Protein AF-A0A6J4QP36-F1 (afdb_monomer_lite)

Foldseek 3Di:
DVVCLCLDPNVQLVCQVVQDAGPDPPRDHHPPDDHPVVDPDDDDDPVVCVVCVVVVVVVVVVVVVVD

Organism: NCBI:txid349277

Structure (mmCIF, N/CA/C/O backbone):
data_AF-A0A6J4QP36-F1
#
_entry.id   AF-A0A6J4QP36-F1
#
loop_
_atom_site.group_PDB
_atom_site.id
_atom_site.type_symbol
_atom_site.label_atom_id
_atom_site.label_alt_id
_atom_site.label_comp_id
_atom_site.label_asym_id
_atom_site.label_entity_id
_atom_site.label_seq_id
_atom_site.pdbx_PDB_ins_code
_atom_site.Cartn_x
_atom_site.Cartn_y
_atom_site.Cartn_z
_atom_site.occupancy
_atom_site.B_iso_or_equiv
_atom_site.auth_seq_id
_atom_site.auth_comp_id
_atom_site.auth_asym_id
_atom_site.auth_atom_id
_atom_site.pdbx_PDB_model_num
ATOM 1 N N . ALA A 1 1 ? 9.267 13.274 -10.733 1.00 89.12 1 ALA A N 1
ATOM 2 C CA . ALA A 1 1 ? 10.579 12.642 -10.483 1.00 89.12 1 ALA A CA 1
ATOM 3 C C . ALA A 1 1 ? 10.484 11.525 -9.443 1.00 89.12 1 ALA A C 1
ATOM 5 O O . ALA A 1 1 ? 10.641 10.376 -9.819 1.00 89.12 1 ALA A O 1
ATOM 6 N N . PHE A 1 2 ? 10.198 11.811 -8.163 1.00 95.50 2 PHE A N 1
ATOM 7 C CA . PHE A 1 2 ? 10.145 10.756 -7.133 1.00 95.50 2 PHE A CA 1
ATOM 8 C C . PHE A 1 2 ? 8.935 9.817 -7.271 1.00 95.50 2 PHE A C 1
ATOM 10 O O . PHE A 1 2 ? 9.111 8.607 -7.275 1.00 95.50 2 PHE A O 1
ATOM 17 N N . ALA A 1 3 ? 7.724 10.357 -7.454 1.00 95.19 3 ALA A N 1
ATOM 18 C CA . ALA A 1 3 ? 6.534 9.529 -7.687 1.00 95.19 3 ALA A CA 1
ATOM 19 C C . ALA A 1 3 ? 6.684 8.650 -8.942 1.00 95.19 3 ALA A C 1
ATOM 21 O O . ALA A 1 3 ? 6.367 7.467 -8.901 1.00 95.19 3 ALA A O 1
ATOM 22 N N . ASP A 1 4 ? 7.254 9.208 -10.016 1.00 95.19 4 ASP A N 1
ATOM 23 C CA . ASP A 1 4 ? 7.547 8.459 -11.245 1.00 95.19 4 ASP A C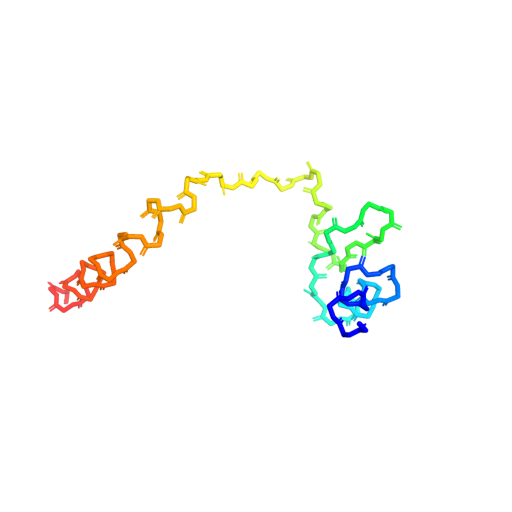A 1
ATOM 24 C C . ASP A 1 4 ? 8.535 7.315 -10.993 1.00 95.19 4 ASP A C 1
ATOM 26 O O . ASP A 1 4 ? 8.362 6.225 -11.526 1.00 95.19 4 ASP A O 1
ATOM 30 N N . PHE A 1 5 ? 9.548 7.537 -10.146 1.00 95.69 5 PHE A N 1
ATOM 31 C CA . PHE A 1 5 ? 10.476 6.487 -9.734 1.00 95.69 5 PHE A CA 1
ATOM 32 C C . PHE A 1 5 ? 9.760 5.377 -8.956 1.00 95.69 5 PHE A C 1
ATOM 34 O O . PHE A 1 5 ? 9.954 4.209 -9.281 1.00 95.69 5 PHE A O 1
ATOM 41 N N . LEU A 1 6 ? 8.884 5.713 -7.999 1.00 94.56 6 LEU A N 1
ATOM 42 C CA . LEU A 1 6 ? 8.135 4.717 -7.218 1.00 94.56 6 LEU A CA 1
ATOM 43 C C . LEU A 1 6 ? 7.309 3.768 -8.099 1.00 94.56 6 LEU A C 1
ATOM 45 O O . LEU A 1 6 ? 7.216 2.583 -7.791 1.00 94.56 6 LEU A O 1
ATOM 49 N N . VAL A 1 7 ? 6.724 4.269 -9.192 1.00 93.56 7 VAL A N 1
ATOM 50 C CA . VAL A 1 7 ? 5.911 3.461 -10.123 1.00 93.56 7 VAL A CA 1
ATOM 51 C C . VAL A 1 7 ? 6.708 2.910 -11.311 1.00 93.56 7 VAL A C 1
ATOM 53 O O . VAL A 1 7 ? 6.157 2.205 -12.154 1.00 93.56 7 VAL A O 1
ATOM 56 N N . SER A 1 8 ? 8.001 3.225 -11.403 1.00 95.25 8 SER A N 1
ATOM 57 C CA . SER A 1 8 ? 8.888 2.693 -12.437 1.00 95.25 8 SER A CA 1
ATOM 58 C C . SER A 1 8 ? 9.279 1.243 -12.146 1.00 95.25 8 SER A C 1
ATOM 60 O O . SER A 1 8 ? 9.274 0.806 -10.997 1.00 95.25 8 SER A O 1
ATOM 62 N N . ARG A 1 9 ? 9.700 0.505 -13.181 1.00 95.81 9 ARG A N 1
ATOM 63 C CA . ARG A 1 9 ? 10.247 -0.852 -13.018 1.00 95.81 9 ARG A CA 1
ATOM 64 C C . ARG A 1 9 ? 11.413 -0.889 -12.024 1.00 95.81 9 ARG A C 1
ATOM 66 O O . ARG A 1 9 ? 11.413 -1.731 -11.139 1.00 95.81 9 ARG A O 1
ATOM 73 N N . GLU A 1 10 ? 12.350 0.050 -12.137 1.00 96.19 10 GLU A N 1
ATOM 74 C CA . GLU A 1 10 ? 13.521 0.133 -11.255 1.00 96.19 10 GLU A CA 1
ATOM 75 C C . GLU A 1 10 ? 13.117 0.334 -9.785 1.00 96.19 10 GLU A C 1
ATOM 77 O O . GLU A 1 10 ? 13.613 -0.355 -8.895 1.00 96.19 10 GLU A O 1
ATOM 82 N N . GLY A 1 11 ? 12.167 1.236 -9.521 1.00 96.69 11 GLY A N 1
ATOM 83 C CA . GLY A 1 11 ? 11.660 1.458 -8.166 1.00 96.69 11 GLY A CA 1
ATOM 84 C C . GLY A 1 11 ? 10.945 0.235 -7.588 1.00 96.69 11 GLY A C 1
ATOM 85 O O . GLY A 1 11 ? 11.068 -0.044 -6.396 1.00 96.69 11 GLY A O 1
ATOM 86 N N . GLN A 1 12 ? 10.240 -0.522 -8.427 1.00 96.94 12 GLN A N 1
ATOM 87 C CA . GLN A 1 12 ? 9.532 -1.739 -8.027 1.00 96.94 12 GLN A CA 1
ATOM 88 C C . GLN A 1 12 ? 10.487 -2.914 -7.776 1.00 96.94 12 GLN A C 1
ATOM 90 O O . GLN A 1 12 ? 10.306 -3.636 -6.801 1.00 96.94 12 GLN A O 1
ATOM 95 N N . GLU A 1 13 ? 11.543 -3.067 -8.579 1.00 96.44 13 GLU A N 1
ATOM 96 C CA . GLU A 1 13 ? 12.621 -4.038 -8.331 1.00 96.44 13 GLU A CA 1
ATOM 97 C C . GLU A 1 13 ? 13.346 -3.731 -7.007 1.00 96.44 13 GLU A C 1
ATOM 99 O O . GLU A 1 13 ? 13.598 -4.628 -6.197 1.00 96.44 13 GLU A O 1
ATOM 104 N N . LEU A 1 14 ? 13.604 -2.447 -6.724 1.00 96.69 14 LEU A N 1
ATOM 105 C CA . LEU A 1 14 ? 14.148 -2.014 -5.436 1.00 96.69 14 LEU A CA 1
ATOM 106 C C . LEU A 1 14 ? 13.187 -2.318 -4.273 1.00 96.69 14 LEU A C 1
ATOM 108 O O . LEU A 1 14 ? 13.629 -2.755 -3.209 1.00 96.69 14 LEU A O 1
ATOM 112 N N . ALA A 1 15 ? 11.882 -2.109 -4.443 1.00 95.44 15 ALA A N 1
ATOM 113 C CA . ALA A 1 15 ? 10.885 -2.444 -3.426 1.00 95.44 15 ALA A CA 1
ATOM 114 C C . ALA A 1 15 ? 10.814 -3.963 -3.164 1.00 95.44 15 ALA A C 1
ATOM 116 O O . ALA A 1 15 ? 10.818 -4.377 -2.002 1.00 95.44 15 ALA A O 1
ATOM 117 N N . ALA A 1 16 ? 10.855 -4.789 -4.216 1.00 95.62 16 ALA A N 1
ATOM 118 C CA . ALA A 1 16 ? 10.883 -6.251 -4.119 1.00 95.62 16 ALA A CA 1
ATOM 119 C C . ALA A 1 16 ? 12.076 -6.749 -3.293 1.00 95.62 16 ALA A C 1
ATOM 121 O O . ALA A 1 16 ? 11.911 -7.562 -2.384 1.00 95.62 16 ALA A O 1
ATOM 122 N N . SER A 1 17 ? 13.269 -6.183 -3.516 1.00 95.88 17 SER A N 1
ATOM 123 C CA . SER A 1 17 ? 14.464 -6.514 -2.720 1.00 95.88 17 SER A CA 1
ATOM 124 C C . SER A 1 17 ? 14.345 -6.166 -1.227 1.00 95.88 17 SER A C 1
ATOM 126 O O . SER A 1 17 ? 15.107 -6.672 -0.406 1.00 95.88 17 SER A O 1
ATOM 128 N N . GLN A 1 18 ? 13.373 -5.325 -0.865 1.00 96.12 18 GLN A N 1
ATOM 129 C CA . GLN A 1 18 ? 13.053 -4.936 0.509 1.00 96.12 18 GLN A CA 1
ATOM 130 C C . GLN A 1 18 ? 11.828 -5.683 1.064 1.00 96.12 18 GLN A C 1
ATOM 132 O O . GLN A 1 18 ? 11.311 -5.304 2.112 1.00 96.12 18 GLN A O 1
ATOM 137 N N . ASN A 1 19 ? 11.393 -6.758 0.401 1.00 95.19 19 ASN A N 1
ATOM 138 C CA . ASN A 1 19 ? 10.231 -7.580 0.748 1.00 95.19 19 ASN A CA 1
ATOM 139 C C . ASN A 1 19 ? 8.860 -6.902 0.555 1.00 95.19 19 ASN A C 1
ATOM 141 O O . ASN A 1 19 ? 7.882 -7.315 1.177 1.00 95.19 19 ASN A O 1
ATOM 145 N N . TYR A 1 20 ? 8.754 -5.898 -0.320 1.00 94.69 20 TYR A N 1
ATOM 146 C CA . TYR A 1 20 ? 7.454 -5.378 -0.757 1.00 94.69 20 TYR A CA 1
ATOM 147 C C . TYR A 1 20 ? 6.967 -6.105 -2.010 1.00 94.69 20 TYR A C 1
ATOM 149 O O . TYR A 1 20 ? 7.739 -6.318 -2.940 1.00 94.69 20 TYR A O 1
ATOM 157 N N . VAL A 1 21 ? 5.676 -6.443 -2.059 1.00 94.31 21 VAL A N 1
ATOM 158 C CA . VAL A 1 21 ? 5.054 -7.010 -3.265 1.00 94.31 21 VAL A CA 1
ATOM 159 C C . VAL A 1 21 ? 4.926 -5.913 -4.334 1.00 94.31 21 VAL A C 1
ATOM 161 O O . VAL A 1 21 ? 4.308 -4.879 -4.058 1.00 94.31 21 VAL A O 1
ATOM 164 N N . PRO A 1 22 ? 5.495 -6.102 -5.537 1.00 94.50 22 PRO A N 1
ATOM 165 C CA . PRO A 1 22 ? 5.381 -5.139 -6.625 1.00 94.50 22 PRO A CA 1
ATOM 166 C C . PRO A 1 22 ? 3.948 -4.982 -7.134 1.00 94.50 22 PRO A C 1
ATOM 168 O O . PRO A 1 22 ? 3.185 -5.943 -7.197 1.00 94.50 22 PRO A O 1
ATOM 171 N N . ILE A 1 23 ? 3.608 -3.773 -7.583 1.00 91.25 23 ILE A N 1
ATOM 172 C CA . ILE A 1 23 ? 2.319 -3.473 -8.231 1.00 91.25 23 ILE A CA 1
ATOM 173 C C . ILE A 1 23 ? 2.417 -3.398 -9.762 1.00 91.25 23 ILE A C 1
ATOM 175 O O . ILE A 1 23 ? 1.408 -3.252 -10.450 1.00 91.25 23 ILE A O 1
ATOM 179 N N . VAL A 1 24 ? 3.637 -3.444 -10.306 1.00 87.56 24 VAL A N 1
ATOM 180 C CA . VAL A 1 24 ? 3.889 -3.378 -11.750 1.00 87.56 24 VAL A CA 1
ATOM 181 C C . VAL A 1 24 ? 4.025 -4.796 -12.314 1.00 87.56 24 VAL A C 1
ATOM 183 O O . VAL A 1 24 ? 4.874 -5.549 -11.837 1.00 87.56 24 VAL A O 1
ATOM 186 N N . PRO A 1 25 ? 3.259 -5.160 -13.363 1.00 84.56 25 PRO A N 1
ATOM 187 C CA . PRO A 1 25 ? 3.371 -6.469 -13.998 1.00 84.56 25 PRO A CA 1
ATOM 188 C C . PRO A 1 25 ? 4.786 -6.776 -14.509 1.00 84.56 25 PRO A C 1
ATOM 190 O O . PRO A 1 25 ? 5.440 -5.936 -15.137 1.00 84.56 25 PRO A O 1
ATOM 193 N N . GLY A 1 26 ? 5.232 -8.015 -14.299 1.00 85.12 26 GLY A N 1
ATOM 194 C CA . GLY A 1 26 ? 6.530 -8.502 -14.773 1.00 85.12 26 GLY A CA 1
ATOM 195 C C . GLY A 1 26 ? 7.728 -8.101 -13.908 1.00 85.12 26 GLY A C 1
ATOM 196 O O . GLY A 1 26 ? 8.858 -8.176 -14.397 1.00 85.12 26 GLY A O 1
ATOM 197 N N . VAL A 1 27 ? 7.489 -7.658 -12.669 1.00 92.81 27 VAL A N 1
ATOM 198 C CA . VAL A 1 27 ? 8.487 -7.621 -11.592 1.00 92.81 27 VAL A CA 1
ATOM 199 C C . VAL A 1 27 ? 8.160 -8.760 -10.629 1.00 92.81 27 VAL A C 1
ATOM 201 O O . VAL A 1 27 ? 7.03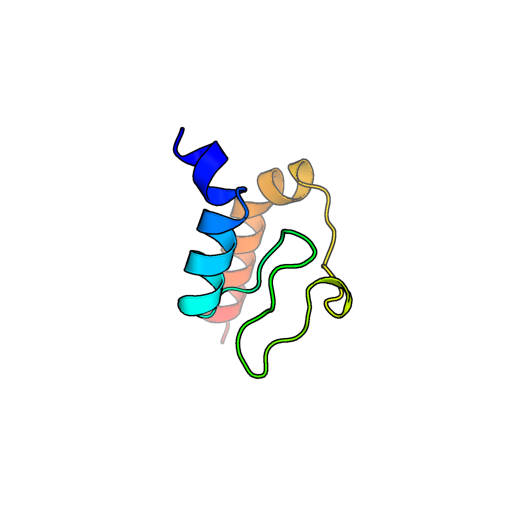2 -8.847 -10.149 1.00 92.81 27 VAL A O 1
ATOM 204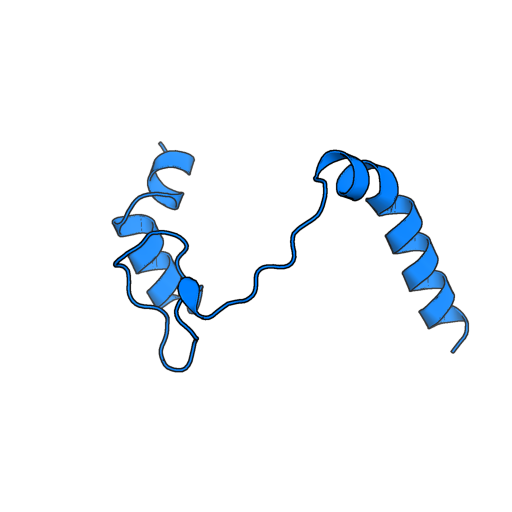 N N . GLU A 1 28 ? 9.131 -9.637 -10.385 1.00 93.31 28 GLU A N 1
ATOM 205 C CA . GLU A 1 28 ? 8.947 -10.801 -9.513 1.00 93.31 28 GLU A CA 1
ATOM 206 C C . GLU A 1 28 ? 8.721 -10.373 -8.052 1.00 93.31 28 GLU A C 1
ATOM 208 O O . GLU A 1 28 ? 9.394 -9.450 -7.572 1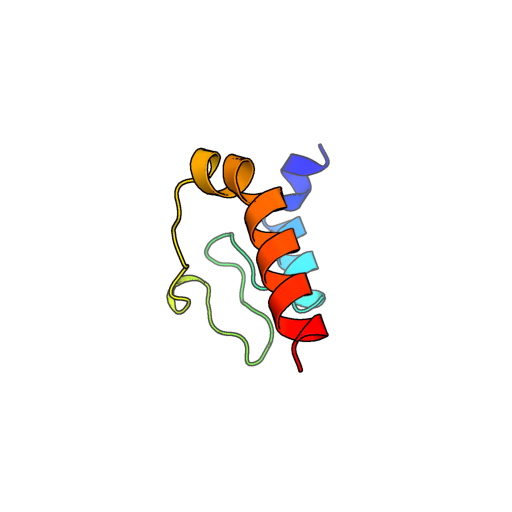.00 93.31 28 GLU A O 1
ATOM 213 N N . PRO A 1 29 ? 7.794 -11.024 -7.328 1.00 94.50 29 PRO A N 1
ATOM 214 C CA . PRO A 1 29 ? 7.604 -10.773 -5.910 1.00 94.50 29 PRO A CA 1
ATOM 215 C C . PRO A 1 29 ? 8.784 -11.314 -5.079 1.00 94.50 29 PRO A C 1
ATOM 217 O O . PRO A 1 29 ? 9.596 -12.109 -5.564 1.00 94.50 29 PRO A O 1
ATOM 220 N N . PRO A 1 30 ? 8.886 -10.906 -3.802 1.00 95.25 30 PRO A N 1
ATOM 221 C CA . PRO A 1 30 ? 9.822 -11.507 -2.857 1.00 95.25 30 PRO A CA 1
ATOM 222 C C . PRO A 1 30 ? 9.617 -13.022 -2.719 1.00 95.25 30 PRO A C 1
ATOM 224 O O . PRO A 1 30 ? 8.513 -13.534 -2.905 1.00 95.25 30 PRO A O 1
ATOM 227 N N . GLU A 1 31 ? 10.668 -13.744 -2.324 1.00 93.44 31 GLU A N 1
ATOM 228 C CA . GLU A 1 31 ? 10.587 -15.192 -2.113 1.00 93.44 31 GLU A CA 1
ATOM 229 C C . GLU A 1 31 ? 9.486 -15.550 -1.098 1.00 93.44 31 GLU A C 1
ATOM 231 O O . GLU A 1 31 ? 9.440 -15.023 0.014 1.00 93.44 31 GLU A O 1
ATOM 236 N N . GLY A 1 32 ? 8.587 -16.457 -1.492 1.00 92.62 32 GLY A N 1
ATOM 237 C CA . GLY A 1 32 ? 7.473 -16.916 -0.658 1.00 92.62 32 GLY A CA 1
ATOM 238 C C . GLY A 1 32 ? 6.265 -15.976 -0.606 1.00 92.62 32 GLY A C 1
ATOM 239 O O . GLY A 1 32 ? 5.255 -16.347 -0.006 1.00 92.62 32 GLY A O 1
ATOM 240 N N . ALA A 1 33 ? 6.329 -14.798 -1.232 1.00 93.88 33 ALA A N 1
ATOM 241 C CA . ALA A 1 33 ? 5.172 -13.929 -1.405 1.00 93.88 33 ALA A CA 1
ATOM 242 C C . ALA A 1 33 ? 4.387 -14.309 -2.678 1.00 93.88 33 ALA A C 1
ATOM 244 O O . ALA A 1 33 ? 4.998 -14.710 -3.671 1.00 93.88 33 ALA A O 1
ATOM 245 N N . PRO A 1 34 ? 3.048 -14.179 -2.671 1.00 91.88 34 PRO A N 1
ATOM 246 C CA . PRO A 1 34 ? 2.248 -14.357 -3.875 1.00 91.88 34 PRO A CA 1
ATOM 247 C C . PRO A 1 34 ? 2.551 -13.257 -4.898 1.00 91.88 34 PRO A C 1
ATOM 249 O O . PRO A 1 34 ? 2.926 -12.132 -4.549 1.00 91.88 34 PRO A O 1
ATOM 252 N N . SER A 1 35 ? 2.337 -13.580 -6.165 1.00 90.25 35 SER A N 1
ATOM 253 C CA . SER A 1 35 ? 2.248 -12.585 -7.231 1.00 90.25 35 SER A CA 1
ATOM 254 C C . SER A 1 35 ? 0.992 -11.722 -7.062 1.00 90.25 35 SER A C 1
ATOM 256 O O . SER A 1 35 ? 0.031 -12.116 -6.402 1.00 90.25 35 SER A O 1
ATOM 258 N N . LEU A 1 36 ? 0.993 -10.511 -7.630 1.00 88.31 36 LEU A N 1
ATOM 259 C CA . LEU A 1 36 ? -0.117 -9.565 -7.455 1.00 88.31 36 LEU A CA 1
ATOM 260 C C . LEU A 1 36 ? -1.464 -10.139 -7.925 1.00 88.31 36 LEU A C 1
ATOM 262 O O . LEU A 1 36 ? -2.491 -9.861 -7.314 1.00 88.31 36 LEU A O 1
ATOM 266 N N . ASP A 1 37 ? -1.467 -10.931 -8.995 1.00 88.81 37 ASP A N 1
ATOM 267 C CA . ASP A 1 37 ? -2.657 -11.571 -9.560 1.00 88.81 37 ASP A CA 1
ATOM 268 C C . ASP A 1 37 ? -3.199 -12.732 -8.716 1.00 88.81 37 ASP A C 1
ATOM 270 O O . ASP A 1 37 ? -4.355 -13.122 -8.882 1.00 88.81 37 ASP A O 1
ATOM 274 N N . GLU A 1 38 ? -2.414 -13.238 -7.766 1.00 91.62 38 GLU A N 1
ATOM 275 C CA . GLU A 1 38 ? -2.853 -14.223 -6.775 1.00 91.62 38 GLU A CA 1
ATOM 276 C C . GLU A 1 38 ? -3.463 -13.570 -5.521 1.00 91.62 38 GLU A C 1
ATOM 278 O O . GLU A 1 38 ? -4.005 -14.271 -4.662 1.00 91.62 38 GLU A O 1
ATOM 283 N N . ILE A 1 39 ? -3.390 -12.239 -5.393 1.00 90.69 39 ILE A N 1
ATOM 284 C CA . ILE A 1 39 ? -3.927 -11.502 -4.245 1.00 90.69 39 ILE A CA 1
ATOM 285 C C . ILE A 1 39 ? -5.359 -11.049 -4.543 1.00 90.69 39 ILE A C 1
ATOM 287 O O . ILE A 1 39 ? -5.602 -10.242 -5.439 1.00 90.69 39 ILE A O 1
ATOM 291 N N . ASP A 1 40 ? -6.309 -11.502 -3.723 1.00 92.06 40 ASP A N 1
ATOM 292 C CA . ASP A 1 40 ? -7.660 -10.940 -3.707 1.00 92.06 40 ASP A CA 1
ATOM 293 C C . ASP A 1 40 ? -7.648 -9.572 -3.008 1.00 92.06 40 ASP A C 1
ATOM 295 O O . ASP A 1 40 ? -7.602 -9.463 -1.777 1.00 92.06 40 ASP A O 1
ATOM 299 N N . ILE A 1 41 ? -7.605 -8.508 -3.809 1.00 89.06 41 ILE A N 1
ATOM 300 C CA . ILE A 1 41 ? -7.540 -7.136 -3.311 1.00 89.06 41 ILE A CA 1
ATOM 301 C C . ILE A 1 41 ? -8.916 -6.723 -2.793 1.00 89.06 41 ILE A C 1
ATOM 303 O O . ILE A 1 41 ? -9.860 -6.565 -3.566 1.00 89.06 41 ILE A O 1
ATOM 307 N N . LEU A 1 42 ? -9.004 -6.454 -1.489 1.00 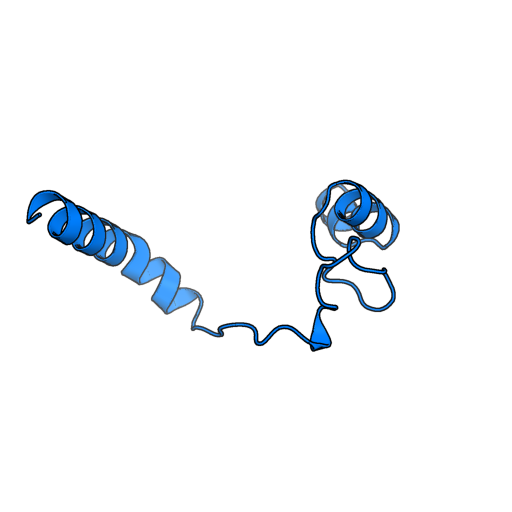90.94 42 LEU A N 1
ATOM 308 C CA . LEU A 1 42 ? -10.191 -5.851 -0.890 1.00 90.94 42 LEU A CA 1
ATOM 309 C C . LEU A 1 42 ? -10.444 -4.473 -1.512 1.00 90.94 42 LEU A C 1
ATOM 311 O O . LEU A 1 42 ? -9.656 -3.541 -1.343 1.00 90.94 42 LEU A O 1
ATOM 315 N N . GLN A 1 43 ? -11.555 -4.354 -2.232 1.00 89.19 43 GLN A N 1
ATOM 316 C CA . GLN A 1 43 ? -11.987 -3.104 -2.845 1.00 89.19 43 GLN A CA 1
ATOM 317 C C . GLN A 1 43 ? -12.955 -2.366 -1.919 1.00 89.19 43 GLN A C 1
ATOM 319 O O . GLN A 1 43 ? -13.775 -2.979 -1.239 1.00 89.19 43 GLN A O 1
ATOM 324 N N . GLY A 1 44 ? -12.885 -1.038 -1.928 1.00 90.94 44 GLY A N 1
ATOM 325 C CA . GLY A 1 44 ? -13.821 -0.169 -1.223 1.00 90.94 44 GLY A CA 1
ATOM 326 C C . GLY A 1 44 ? -13.870 1.208 -1.872 1.00 90.94 44 GLY A C 1
ATOM 327 O O . GLY A 1 44 ? -12.950 1.587 -2.603 1.00 90.94 44 GLY A O 1
ATOM 328 N N . ASP A 1 45 ? -14.947 1.951 -1.626 1.00 96.19 45 ASP A N 1
ATOM 329 C CA . ASP A 1 45 ? -15.048 3.332 -2.088 1.00 96.19 45 ASP A CA 1
ATOM 330 C C . ASP A 1 45 ? -14.096 4.219 -1.275 1.00 96.19 45 ASP A C 1
ATOM 332 O O . ASP A 1 45 ? -14.199 4.324 -0.055 1.00 96.19 45 ASP A O 1
ATOM 336 N N . LEU A 1 46 ? -13.129 4.851 -1.947 1.00 94.56 46 LEU A N 1
ATOM 337 C CA . LEU A 1 46 ? -12.109 5.649 -1.264 1.00 94.56 46 LEU A CA 1
ATOM 338 C C . LEU A 1 46 ? -12.691 6.876 -0.553 1.00 94.56 46 LEU A C 1
ATOM 340 O O . LEU A 1 46 ? -12.108 7.322 0.433 1.00 94.56 46 LEU A O 1
ATOM 344 N N . GLN A 1 47 ? -13.799 7.441 -1.037 1.00 96.94 47 GLN A N 1
ATOM 345 C CA . GLN A 1 47 ? -14.406 8.611 -0.406 1.00 96.94 47 GLN A CA 1
ATOM 346 C C . GLN A 1 47 ? -15.119 8.205 0.883 1.00 96.94 47 GLN A C 1
ATOM 348 O O . GLN A 1 47 ? -14.936 8.870 1.899 1.00 96.94 47 GLN A O 1
ATOM 353 N N . GLU A 1 48 ? -15.855 7.094 0.859 1.00 96.69 48 GLU A N 1
ATOM 354 C CA . GLU A 1 48 ? -16.486 6.495 2.039 1.00 96.69 48 GLU A CA 1
ATOM 355 C C . GLU A 1 48 ? -15.435 6.097 3.083 1.00 96.69 48 GLU A C 1
ATOM 357 O O . GLU A 1 48 ? -15.507 6.530 4.230 1.00 96.69 48 GLU A O 1
ATOM 362 N N . LEU A 1 49 ? -14.380 5.384 2.673 1.00 96.00 49 LEU A N 1
ATOM 363 C CA . LEU A 1 49 ? -13.301 4.962 3.574 1.00 96.00 49 LEU A CA 1
ATOM 364 C C . LEU A 1 49 ? -12.593 6.142 4.258 1.00 96.00 49 LEU A C 1
ATOM 366 O O . LEU A 1 49 ? -12.212 6.043 5.425 1.00 96.00 49 LEU A O 1
ATOM 370 N N . VAL A 1 50 ? -12.391 7.252 3.541 1.00 96.75 50 VAL A N 1
ATOM 371 C CA . VAL A 1 50 ? -11.795 8.470 4.110 1.00 96.75 50 VAL A CA 1
ATOM 372 C C . VAL A 1 50 ? -12.776 9.176 5.042 1.00 96.75 50 VAL A C 1
ATOM 374 O O . VAL A 1 50 ? -12.365 9.616 6.115 1.00 96.75 50 VAL A O 1
ATOM 377 N N . ALA A 1 51 ? -14.051 9.277 4.662 1.00 97.88 51 ALA A N 1
ATOM 378 C CA . ALA A 1 51 ? -15.081 9.910 5.483 1.00 97.88 51 ALA A CA 1
ATOM 379 C C . ALA A 1 51 ? -15.294 9.175 6.817 1.00 97.88 51 ALA A C 1
ATOM 381 O O . ALA A 1 51 ? -15.456 9.820 7.853 1.00 97.88 51 ALA A O 1
ATOM 382 N N . ASP A 1 52 ? -15.213 7.844 6.804 1.00 97.38 52 ASP A N 1
ATOM 383 C CA . ASP A 1 52 ? -15.484 6.998 7.969 1.00 97.38 52 ASP A CA 1
ATOM 384 C C . ASP A 1 52 ? -14.245 6.722 8.837 1.00 97.38 52 ASP A C 1
ATOM 386 O O . ASP A 1 52 ? -14.358 6.108 9.903 1.00 97.38 52 ASP A O 1
ATOM 390 N N . GLN A 1 53 ? -13.053 7.180 8.428 1.00 97.12 53 GLN A N 1
ATOM 391 C CA . GLN A 1 53 ? -11.782 6.820 9.066 1.00 97.12 53 GLN A CA 1
ATOM 392 C C . GLN A 1 53 ? -11.758 7.104 10.578 1.00 97.12 53 GLN A C 1
ATOM 394 O O . GLN A 1 53 ? -11.282 6.273 11.357 1.00 97.12 53 GLN A O 1
ATOM 399 N N . ASP A 1 54 ? -12.241 8.272 11.002 1.00 98.12 54 ASP A N 1
ATOM 400 C CA . ASP A 1 54 ? -12.202 8.673 12.412 1.00 98.12 54 ASP A CA 1
ATOM 401 C C . ASP A 1 54 ? -13.199 7.871 13.258 1.00 98.12 54 ASP A C 1
ATOM 403 O O . ASP A 1 54 ? -12.840 7.380 14.331 1.00 98.12 54 ASP A O 1
ATOM 407 N N . ALA A 1 55 ? -14.408 7.640 12.739 1.00 97.94 55 ALA A N 1
ATOM 408 C CA . ALA A 1 55 ? -15.416 6.813 13.399 1.00 97.94 55 ALA A CA 1
ATOM 409 C C . ALA A 1 55 ? -14.957 5.350 13.530 1.00 97.94 55 ALA A C 1
ATOM 411 O O . ALA A 1 55 ? -15.133 4.727 14.580 1.0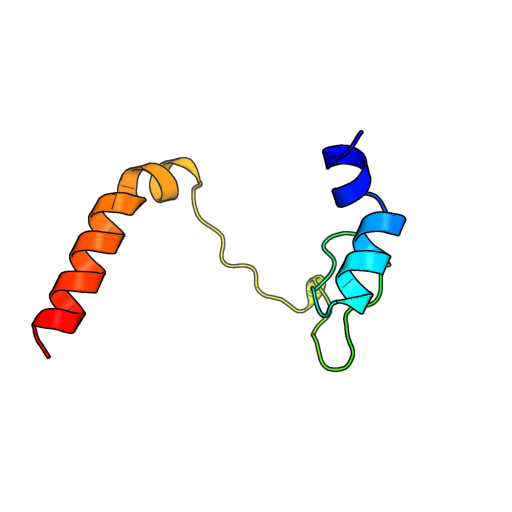0 97.94 55 ALA A O 1
ATOM 412 N N . ALA A 1 56 ? -14.308 4.805 12.495 1.00 96.69 56 ALA A N 1
ATOM 413 C CA . ALA A 1 56 ? -13.744 3.459 12.519 1.00 96.69 56 ALA A CA 1
ATOM 414 C C . ALA A 1 56 ? -12.652 3.310 13.596 1.00 96.69 56 ALA A C 1
ATOM 416 O O . ALA A 1 56 ? -12.641 2.318 14.330 1.00 96.69 56 ALA A O 1
ATOM 417 N N . LYS A 1 57 ? -11.766 4.308 13.741 1.00 97.06 57 LYS A N 1
ATOM 418 C CA . LYS A 1 57 ? -10.736 4.333 14.798 1.00 97.06 57 LYS A CA 1
ATOM 419 C C . LYS A 1 57 ? -11.345 4.405 16.195 1.00 97.06 57 LYS A C 1
ATOM 421 O O . LYS A 1 57 ? -10.932 3.648 17.071 1.00 97.06 57 LYS A O 1
ATOM 426 N N . GLU A 1 58 ? -12.323 5.285 16.408 1.00 97.88 58 GLU A N 1
ATOM 427 C CA . GLU A 1 58 ? -13.004 5.405 17.702 1.00 97.88 58 GLU A CA 1
ATOM 428 C C . GLU A 1 58 ? -13.671 4.080 18.086 1.00 97.88 58 GLU A C 1
ATOM 430 O O . GLU A 1 58 ? -13.471 3.573 19.193 1.00 97.88 58 GLU A O 1
ATOM 435 N N . ARG A 1 59 ? -14.388 3.462 17.140 1.00 96.56 59 ARG A N 1
ATOM 436 C CA . ARG A 1 59 ? -15.039 2.169 17.351 1.00 96.56 59 ARG A CA 1
ATOM 437 C C . ARG A 1 59 ? -14.040 1.070 17.710 1.00 96.56 59 ARG A C 1
ATOM 439 O O . ARG A 1 59 ? -14.333 0.264 18.592 1.00 96.56 59 ARG A O 1
ATOM 446 N N . PHE A 1 60 ? -12.887 1.027 17.041 1.00 96.62 60 PHE A N 1
ATOM 447 C CA . PHE A 1 60 ? -11.826 0.066 17.340 1.00 96.62 60 PHE A CA 1
ATOM 448 C C . PHE A 1 60 ? -11.274 0.246 18.762 1.00 96.62 60 PHE A C 1
ATOM 450 O O . PHE A 1 60 ? -11.183 -0.731 19.501 1.00 96.62 60 PHE A O 1
ATOM 457 N N . ASN A 1 61 ? -10.985 1.481 19.184 1.00 97.06 61 ASN A N 1
ATOM 458 C CA . ASN A 1 61 ? -10.485 1.759 20.536 1.00 97.06 61 ASN A CA 1
ATOM 459 C C . ASN A 1 61 ? -11.496 1.351 21.615 1.00 97.06 61 ASN A C 1
ATOM 461 O O . ASN A 1 61 ? -11.132 0.668 22.568 1.00 97.06 61 ASN A O 1
ATOM 465 N N . GLN A 1 62 ? -12.779 1.673 21.422 1.00 97.25 62 GLN A N 1
ATOM 466 C CA . GLN A 1 62 ? -13.846 1.268 22.343 1.00 97.25 62 GLN A CA 1
ATOM 467 C C . GLN A 1 62 ? -13.931 -0.257 22.514 1.00 97.25 62 GLN A C 1
ATOM 469 O O . GLN A 1 62 ? -14.260 -0.736 23.596 1.00 97.25 62 GLN A O 1
ATOM 474 N N . LEU A 1 63 ? -13.657 -1.033 21.457 1.00 96.50 63 LEU A N 1
ATOM 475 C CA . LEU A 1 63 ? -13.641 -2.497 21.535 1.00 96.50 63 LEU A CA 1
ATOM 476 C C . LEU A 1 63 ? -12.473 -3.030 22.373 1.00 96.50 63 LEU A C 1
ATOM 478 O O . LEU A 1 63 ? -12.651 -4.039 23.046 1.00 96.50 63 LEU A O 1
ATOM 482 N N . LEU A 1 64 ? -11.311 -2.369 22.335 1.00 92.25 64 LEU A N 1
ATOM 483 C CA . LEU A 1 64 ? -10.129 -2.755 23.113 1.00 92.25 64 LEU A CA 1
ATOM 484 C C . LEU A 1 64 ? -10.201 -2.309 24.577 1.00 92.25 64 LEU A C 1
ATOM 486 O O . LEU A 1 64 ? -9.668 -2.978 25.452 1.00 92.25 64 LEU A O 1
ATOM 490 N N . GLU A 1 65 ? -10.850 -1.182 24.860 1.00 89.81 65 GLU A N 1
ATOM 491 C CA . GLU A 1 65 ? -11.049 -0.698 26.233 1.00 89.81 65 GLU A CA 1
ATOM 492 C C . GLU A 1 65 ? -12.144 -1.476 26.979 1.00 89.81 65 GLU A C 1
ATOM 494 O O . GLU A 1 65 ? -12.171 -1.496 28.208 1.00 89.81 65 GLU A O 1
ATOM 499 N N . ALA A 1 66 ? -13.055 -2.113 26.240 1.00 69.00 66 ALA A N 1
ATOM 500 C CA . ALA A 1 66 ? -14.126 -2.940 26.791 1.00 69.00 66 ALA A CA 1
ATOM 501 C C . ALA A 1 66 ? -13.691 -4.380 27.143 1.00 69.00 66 ALA A C 1
ATOM 503 O O . ALA A 1 66 ? -14.514 -5.140 27.662 1.00 69.00 66 ALA A O 1
ATOM 504 N N . SER A 1 67 ? -12.442 -4.757 26.846 1.00 55.97 67 SER A N 1
ATOM 505 C CA . SER A 1 67 ? -11.822 -6.056 27.165 1.00 55.97 67 SER A CA 1
ATOM 506 C C . SER A 1 67 ? -10.857 -5.968 28.339 1.00 55.97 67 SER A C 1
ATOM 508 O O . SER A 1 67 ? -10.849 -6.926 29.144 1.00 55.97 67 SER A O 1
#

Radius of gyration: 17.12 Å; chains: 1; bounding box: 31×30×42 Å

Sequence (67 aa):
AFADFLVSREGQELAASQNYVPIVPGVEPPEGAPSLDEIDILQGDLQELVADQDAAKERFNQLLEAS

Secondary structure (DSSP, 8-state):
-HHHHHTSHHHHHHHHHTTPPP-STTSPPPTTPPPGGGS------HHHHHHTHHHHHHHHHHHHHT-

pLDDT: mean 93.15, std 6.34, range [55.97, 98.12]